Protein AF-A0A7R9AJ12-F1 (afdb_monomer_lite)

Foldseek 3Di:
DVVVQVVQQVCCCPLVVQVQEHDCVVPVPRPHNQKYADPVLVPPPPPPSQWQFAWAKKQFDPPDPVCVVVVDRIDIDGGTDRIDGDCVCVVVCVVSPNDDRIDGPD

Secondary structure (DSSP, 8-state):
-HHHHHHHHHHHHHTS--TT-EETTT-TT-S-EEEE--HHHHT--STTTT-EEEEEEEEEPTTSHHHHHH-SSEEEEEEEES-EE-GGGHHHHHHTT----EE---

Sequence (106 aa):
MYGMQMAVIEWARNVLGWADAHSVEMDEHTTHPVIDMMAEQKKITAKGGTMRLGAYRCAIEKGTLAEKIYGKAEVSERHRHRYEFNNAYFNDFENSGLKASGKNPE

Radius of gyration: 14.6 Å; chains: 1; bounding box: 35×31×32 Å

Structure (mmCIF, N/CA/C/O backbone):
data_AF-A0A7R9AJ12-F1
#
_entry.id   AF-A0A7R9AJ12-F1
#
loop_
_atom_site.group_PDB
_atom_site.id
_atom_site.type_symbol
_atom_site.label_atom_id
_atom_site.label_alt_id
_atom_site.label_comp_id
_atom_site.label_asym_id
_atom_site.label_entity_id
_atom_site.label_seq_id
_atom_site.pdbx_PDB_ins_code
_atom_site.Cartn_x
_atom_site.Cartn_y
_atom_site.Cartn_z
_atom_site.occupancy
_atom_site.B_iso_or_equiv
_atom_site.auth_seq_id
_atom_site.auth_comp_id
_atom_site.auth_asym_id
_atom_site.auth_atom_id
_atom_site.pdbx_PDB_model_num
ATOM 1 N N . MET A 1 1 ? 7.691 -0.437 7.373 1.00 59.88 1 MET A N 1
ATOM 2 C CA . MET A 1 1 ? 7.721 -1.836 7.851 1.00 59.88 1 MET A CA 1
ATOM 3 C C . MET A 1 1 ? 7.868 -2.714 6.620 1.00 59.88 1 MET A C 1
ATOM 5 O O . MET A 1 1 ? 6.986 -2.685 5.775 1.00 59.88 1 MET A O 1
ATOM 9 N N . TYR A 1 2 ? 8.997 -3.408 6.477 1.00 76.81 2 TYR A N 1
ATOM 10 C CA . TYR A 1 2 ? 9.364 -4.123 5.244 1.00 76.81 2 TYR A CA 1
ATOM 11 C C . TYR A 1 2 ? 8.396 -5.276 4.900 1.00 76.81 2 TYR A C 1
ATOM 13 O O . TYR A 1 2 ? 8.205 -5.603 3.738 1.00 76.81 2 TYR A O 1
ATOM 21 N N . GLY A 1 3 ? 7.694 -5.830 5.900 1.00 88.62 3 GLY A N 1
ATOM 22 C CA . GLY A 1 3 ? 6.711 -6.901 5.692 1.00 88.62 3 GLY A CA 1
ATOM 23 C C . GLY A 1 3 ? 5.539 -6.523 4.778 1.00 88.62 3 GLY A C 1
ATOM 24 O O . GLY A 1 3 ? 5.177 -7.310 3.914 1.00 88.62 3 GLY A O 1
ATOM 25 N N . MET A 1 4 ? 4.987 -5.308 4.909 1.00 91.75 4 MET A N 1
ATOM 26 C CA . MET A 1 4 ? 3.908 -4.847 4.019 1.00 91.75 4 MET A CA 1
ATOM 27 C C . MET A 1 4 ? 4.398 -4.731 2.571 1.00 91.75 4 MET A C 1
ATOM 29 O O . MET A 1 4 ? 3.719 -5.181 1.656 1.00 91.75 4 MET A O 1
ATOM 33 N N . GLN A 1 5 ? 5.611 -4.210 2.375 1.00 92.88 5 GLN A N 1
ATOM 34 C CA . GLN A 1 5 ? 6.212 -4.073 1.049 1.00 92.88 5 GLN A CA 1
ATOM 35 C C . GLN A 1 5 ? 6.401 -5.437 0.375 1.00 92.88 5 GLN A C 1
ATOM 37 O O . GLN A 1 5 ? 6.081 -5.589 -0.799 1.00 92.88 5 GLN A O 1
ATOM 42 N N . MET A 1 6 ? 6.865 -6.443 1.125 1.00 94.50 6 MET A N 1
ATOM 43 C CA . MET A 1 6 ? 7.017 -7.801 0.594 1.00 94.50 6 MET A CA 1
ATOM 44 C C . MET A 1 6 ? 5.674 -8.436 0.234 1.00 94.50 6 MET A C 1
ATOM 46 O O . MET A 1 6 ? 5.588 -9.085 -0.801 1.00 94.50 6 MET A O 1
ATOM 50 N N . ALA A 1 7 ? 4.626 -8.218 1.034 1.00 94.94 7 ALA A N 1
ATOM 51 C CA . ALA A 1 7 ? 3.290 -8.737 0.733 1.00 94.94 7 ALA A CA 1
ATOM 52 C C . ALA A 1 7 ? 2.721 -8.140 -0.566 1.00 94.94 7 ALA A C 1
ATOM 54 O O . ALA A 1 7 ? 2.173 -8.860 -1.393 1.00 94.94 7 ALA A O 1
ATOM 55 N N . VAL A 1 8 ? 2.903 -6.833 -0.777 1.00 95.75 8 VAL A N 1
ATOM 56 C CA . VAL A 1 8 ? 2.503 -6.151 -2.019 1.00 95.75 8 VAL A CA 1
ATOM 57 C C . VAL A 1 8 ? 3.268 -6.706 -3.224 1.00 95.75 8 VAL A C 1
ATOM 59 O O . VAL A 1 8 ? 2.665 -6.981 -4.257 1.00 95.75 8 VAL A O 1
ATOM 62 N N . ILE A 1 9 ? 4.585 -6.887 -3.099 1.00 96.62 9 ILE A N 1
ATOM 63 C CA . ILE A 1 9 ? 5.426 -7.418 -4.182 1.00 96.62 9 ILE A CA 1
ATOM 64 C C . ILE A 1 9 ? 5.046 -8.863 -4.524 1.00 96.62 9 ILE A C 1
ATOM 66 O O . ILE A 1 9 ? 4.947 -9.210 -5.698 1.00 96.62 9 ILE A O 1
ATOM 70 N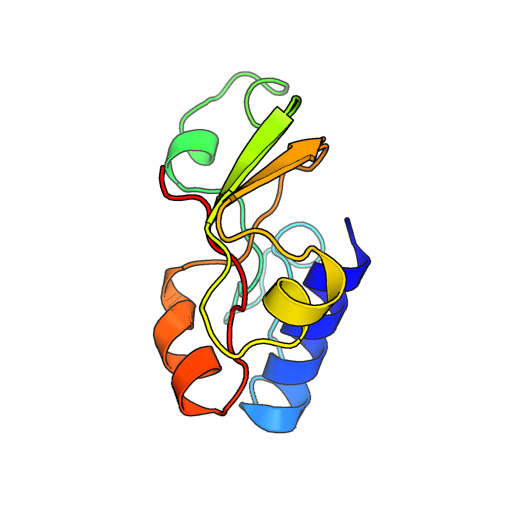 N . GLU A 1 10 ? 4.822 -9.704 -3.516 1.00 97.25 10 GLU A N 1
ATOM 71 C CA . GLU A 1 10 ? 4.405 -11.094 -3.709 1.00 97.25 10 GLU A CA 1
ATOM 72 C C . GLU A 1 10 ? 3.056 -11.167 -4.434 1.00 97.25 10 GLU A C 1
ATOM 74 O O . GLU A 1 10 ? 2.947 -11.852 -5.454 1.00 97.25 10 GLU A O 1
ATOM 79 N N . TRP A 1 11 ? 2.079 -10.370 -3.998 1.00 97.81 11 TRP A N 1
ATOM 80 C CA . TRP A 1 11 ? 0.771 -10.295 -4.642 1.00 97.81 11 TRP A CA 1
ATOM 81 C C . TRP A 1 11 ? 0.864 -9.809 -6.093 1.00 97.81 11 TRP A C 1
ATOM 83 O O . TRP A 1 11 ? 0.248 -10.390 -6.987 1.00 97.81 11 TRP A O 1
ATOM 93 N N . ALA A 1 12 ? 1.675 -8.780 -6.354 1.00 97.44 12 ALA A N 1
ATOM 94 C CA . ALA A 1 12 ? 1.905 -8.281 -7.708 1.00 97.44 12 ALA A CA 1
ATOM 95 C C . ALA A 1 12 ? 2.453 -9.369 -8.638 1.00 97.44 12 ALA A C 1
ATOM 97 O O . ALA A 1 12 ? 1.985 -9.532 -9.763 1.00 97.44 12 ALA A O 1
ATOM 98 N N . ARG A 1 13 ? 3.424 -10.149 -8.160 1.00 97.81 13 ARG A N 1
ATOM 99 C CA . ARG A 1 13 ? 4.064 -11.192 -8.966 1.00 97.81 13 ARG A CA 1
ATOM 100 C C . ARG A 1 13 ? 3.151 -12.382 -9.212 1.00 97.81 13 ARG A C 1
ATOM 102 O O . ARG A 1 13 ? 3.113 -12.885 -10.331 1.00 97.81 13 ARG A O 1
ATOM 109 N N . ASN A 1 14 ? 2.424 -12.821 -8.188 1.00 98.00 14 ASN A N 1
ATOM 110 C CA . ASN A 1 14 ? 1.715 -14.099 -8.229 1.00 98.00 14 ASN A CA 1
ATOM 111 C C . ASN A 1 14 ? 0.229 -13.972 -8.579 1.00 98.00 14 ASN A C 1
ATOM 113 O O . ASN A 1 14 ? -0.310 -14.866 -9.227 1.00 98.00 14 ASN A O 1
ATOM 117 N N . VAL A 1 15 ? -0.434 -12.881 -8.183 1.00 97.69 15 VAL A N 1
ATOM 118 C CA . VAL A 1 15 ? -1.863 -12.660 -8.463 1.00 97.69 15 VAL A CA 1
ATOM 119 C C . VAL A 1 15 ? -2.054 -11.767 -9.685 1.00 97.69 15 VAL A C 1
ATOM 121 O O . VAL A 1 15 ? -2.855 -12.093 -10.557 1.00 97.69 15 VAL A O 1
ATOM 124 N N . LEU A 1 16 ? -1.305 -10.663 -9.778 1.00 96.81 16 LEU A N 1
ATOM 125 C CA . LEU A 1 16 ? -1.371 -9.746 -10.928 1.00 96.81 16 LEU A CA 1
ATOM 126 C C . LEU A 1 16 ? -0.479 -10.187 -12.104 1.00 96.81 16 LEU A C 1
ATOM 128 O O . LEU A 1 16 ? -0.670 -9.723 -13.226 1.00 96.81 16 LEU A O 1
ATOM 132 N N . GLY A 1 17 ? 0.468 -11.102 -11.873 1.00 97.25 17 GLY A N 1
ATOM 133 C CA . GLY A 1 17 ? 1.353 -11.646 -12.908 1.00 97.25 17 GLY A CA 1
ATOM 134 C C . GLY A 1 17 ? 2.513 -10.728 -13.313 1.00 97.25 17 GLY A C 1
ATOM 135 O O . GLY A 1 17 ? 3.168 -10.976 -14.326 1.00 97.25 17 GLY A O 1
ATOM 136 N N . TRP A 1 18 ? 2.796 -9.673 -12.548 1.00 97.75 18 TRP A N 1
ATOM 137 C CA . TRP A 1 18 ? 3.889 -8.735 -12.817 1.00 97.75 18 TRP A CA 1
ATOM 138 C C . TRP A 1 18 ? 5.198 -9.263 -12.236 1.00 97.75 18 TRP A C 1
ATOM 140 O O . TRP A 1 18 ? 5.604 -8.900 -11.133 1.00 97.75 18 TRP A O 1
ATOM 150 N N . ALA A 1 19 ? 5.843 -10.169 -12.970 1.00 96.88 19 ALA A N 1
ATOM 151 C CA . ALA A 1 19 ? 7.012 -10.914 -12.499 1.00 96.88 19 ALA A CA 1
ATOM 152 C C . ALA A 1 19 ? 8.178 -10.027 -12.020 1.00 96.88 19 ALA A C 1
ATOM 154 O O . ALA A 1 19 ? 8.905 -10.410 -11.102 1.00 96.88 19 ALA A O 1
ATOM 155 N N . ASP A 1 20 ? 8.348 -8.847 -12.613 1.00 96.75 20 ASP A N 1
ATOM 156 C CA . ASP A 1 20 ? 9.403 -7.894 -12.274 1.00 96.75 20 ASP A CA 1
ATOM 157 C C . ASP A 1 20 ? 8.985 -6.872 -11.206 1.00 96.75 20 ASP A C 1
ATOM 159 O O . ASP A 1 20 ? 9.809 -6.040 -10.830 1.00 96.75 20 ASP A O 1
ATOM 163 N N . ALA A 1 21 ? 7.751 -6.921 -10.686 1.00 97.25 21 ALA A N 1
ATOM 164 C CA . ALA A 1 21 ? 7.281 -5.964 -9.689 1.00 97.25 21 ALA A CA 1
ATOM 165 C C . ALA A 1 21 ? 8.204 -5.928 -8.471 1.00 97.25 21 ALA A C 1
ATOM 167 O O . ALA A 1 21 ? 8.539 -6.968 -7.887 1.00 97.25 21 ALA A O 1
ATOM 168 N N . HIS A 1 22 ? 8.635 -4.726 -8.092 1.00 96.69 22 HIS A N 1
ATOM 169 C CA . HIS A 1 22 ? 9.569 -4.529 -6.991 1.00 96.69 22 HIS A CA 1
ATOM 170 C C . HIS A 1 22 ? 9.381 -3.171 -6.301 1.00 96.69 22 HIS A C 1
ATOM 172 O O . HIS A 1 22 ? 8.679 -2.279 -6.771 1.00 96.69 22 HIS A O 1
ATOM 178 N N . SER A 1 23 ? 10.031 -3.025 -5.147 1.00 94.06 23 SER A N 1
ATOM 179 C CA . SER A 1 23 ? 10.383 -1.726 -4.575 1.00 94.06 23 SER A CA 1
ATOM 180 C C . SER A 1 23 ? 11.559 -1.106 -5.313 1.00 94.06 23 SER A C 1
ATOM 182 O O . SER A 1 23 ? 12.589 -1.773 -5.451 1.00 94.06 23 SER A O 1
ATOM 184 N N . VAL A 1 24 ? 11.448 0.181 -5.650 1.00 91.81 24 VAL A N 1
ATOM 185 C CA . VAL A 1 24 ? 12.562 0.976 -6.200 1.00 91.81 24 VAL A CA 1
ATOM 186 C C . VAL A 1 24 ? 13.748 1.076 -5.239 1.00 91.81 24 VAL A C 1
ATOM 188 O O . VAL A 1 24 ? 14.852 1.378 -5.662 1.00 91.81 24 VAL A O 1
ATOM 191 N N . GLU A 1 25 ? 13.535 0.826 -3.940 1.00 89.94 25 GLU A N 1
ATOM 192 C CA . GLU A 1 25 ? 14.620 0.762 -2.952 1.00 89.94 25 GLU A CA 1
ATOM 193 C C . GLU A 1 25 ? 15.621 -0.357 -3.265 1.00 89.94 25 GLU A C 1
ATOM 195 O O . GLU A 1 25 ? 16.794 -0.253 -2.919 1.00 89.94 25 GLU A O 1
ATOM 200 N N . MET A 1 26 ? 15.134 -1.443 -3.864 1.00 90.31 26 MET A N 1
ATOM 201 C CA . MET A 1 26 ? 15.885 -2.681 -4.069 1.00 90.31 26 MET A CA 1
ATOM 202 C C . MET A 1 26 ? 16.187 -2.933 -5.546 1.00 90.31 26 MET A C 1
ATOM 204 O O . MET A 1 26 ? 17.221 -3.516 -5.856 1.00 90.31 26 MET A O 1
ATOM 208 N N . ASP A 1 27 ? 15.299 -2.502 -6.440 1.00 92.81 27 ASP A N 1
ATOM 209 C CA . ASP A 1 27 ? 15.486 -2.591 -7.883 1.00 92.81 27 ASP A CA 1
ATOM 210 C C . ASP A 1 27 ? 14.951 -1.319 -8.549 1.00 92.81 27 ASP A C 1
ATOM 212 O O . ASP A 1 27 ? 13.745 -1.145 -8.722 1.00 92.81 27 ASP A O 1
ATOM 216 N N . GLU A 1 28 ? 15.858 -0.413 -8.911 1.00 91.50 28 GLU A N 1
ATOM 217 C CA . GLU A 1 28 ? 15.533 0.846 -9.593 1.00 91.50 28 GLU A CA 1
ATOM 218 C C . GLU A 1 28 ? 15.128 0.641 -11.067 1.00 91.50 28 GLU A C 1
ATOM 220 O O . GLU A 1 28 ? 14.661 1.582 -11.711 1.00 91.50 28 GLU A O 1
ATOM 225 N N . HIS A 1 29 ? 15.305 -0.567 -11.615 1.00 93.56 29 HIS A N 1
ATOM 226 C CA . HIS A 1 29 ? 15.038 -0.894 -13.018 1.00 93.56 29 HIS A CA 1
ATOM 227 C C . HIS A 1 29 ? 13.724 -1.652 -13.234 1.00 93.56 29 HIS A C 1
ATOM 229 O O . HIS A 1 29 ? 13.371 -1.921 -14.385 1.00 93.56 29 HIS A O 1
ATOM 235 N N . THR A 1 30 ? 12.989 -1.973 -12.1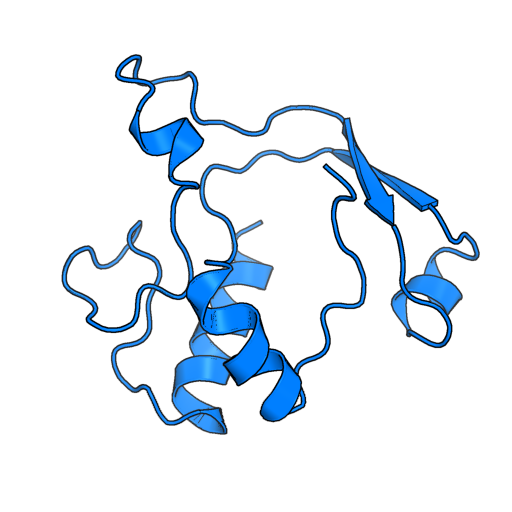64 1.00 95.44 30 THR A N 1
ATOM 236 C CA . THR A 1 30 ? 11.656 -2.582 -12.268 1.00 95.44 30 THR A CA 1
ATOM 237 C C . THR A 1 30 ? 10.737 -1.731 -13.148 1.00 95.44 30 THR A C 1
ATOM 239 O O . THR A 1 30 ? 10.659 -0.508 -13.002 1.00 95.44 30 THR A O 1
ATOM 242 N N . THR A 1 31 ? 10.007 -2.375 -14.058 1.00 95.44 31 THR A N 1
ATOM 243 C CA . THR A 1 31 ? 8.980 -1.697 -14.862 1.00 95.44 31 THR A CA 1
ATOM 244 C C . THR A 1 31 ? 7.666 -1.548 -14.094 1.00 95.44 31 THR A C 1
ATOM 246 O O . THR A 1 31 ? 6.841 -0.711 -14.460 1.00 95.44 31 THR A O 1
ATOM 249 N N . HIS A 1 32 ? 7.520 -2.267 -12.973 1.00 96.75 32 HIS A N 1
ATOM 250 C CA . HIS A 1 32 ? 6.375 -2.197 -12.065 1.00 96.75 32 HIS A CA 1
ATOM 251 C C . HIS A 1 32 ? 6.809 -1.787 -10.639 1.00 96.75 32 HIS A C 1
ATOM 253 O O . HIS A 1 32 ? 6.811 -2.617 -9.719 1.00 96.75 32 HIS A O 1
ATOM 259 N N . PRO A 1 33 ? 7.170 -0.504 -10.412 1.00 95.62 33 PRO A N 1
ATOM 260 C CA . PRO A 1 33 ? 7.549 0.023 -9.097 1.00 95.62 33 PRO A CA 1
ATOM 261 C C . PRO A 1 33 ? 6.340 0.153 -8.154 1.00 95.62 33 PRO A C 1
ATOM 263 O O . PRO A 1 33 ? 5.829 1.250 -7.909 1.00 95.62 33 PRO 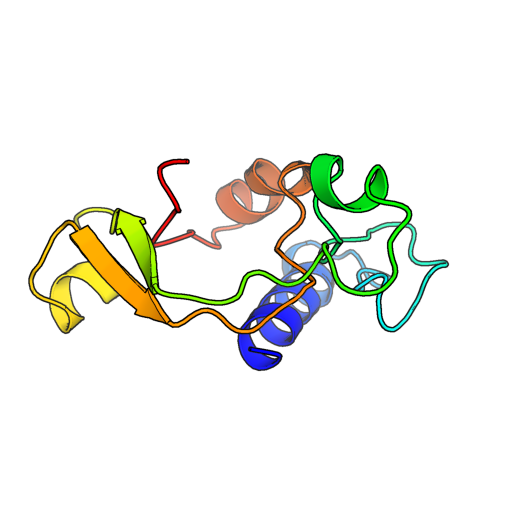A O 1
ATOM 266 N N . VAL A 1 34 ? 5.867 -0.977 -7.624 1.00 95.69 34 VAL A N 1
ATOM 267 C CA . VAL A 1 34 ? 4.693 -1.060 -6.732 1.00 95.69 34 VAL A CA 1
ATOM 268 C C . VAL A 1 34 ? 4.953 -0.479 -5.341 1.00 95.69 34 VAL A C 1
ATOM 270 O O . VAL A 1 34 ? 4.014 -0.080 -4.653 1.00 95.69 34 VAL A O 1
ATOM 273 N N . ILE A 1 35 ? 6.223 -0.388 -4.936 1.00 94.94 35 ILE A N 1
ATOM 274 C CA . ILE A 1 35 ? 6.664 0.332 -3.740 1.00 94.94 35 ILE A CA 1
ATOM 275 C C . ILE A 1 35 ? 7.635 1.432 -4.176 1.00 94.94 35 ILE A C 1
ATOM 277 O O . ILE A 1 35 ? 8.655 1.160 -4.811 1.00 94.94 35 ILE A O 1
ATOM 281 N N . ASP A 1 36 ? 7.325 2.677 -3.827 1.00 90.56 36 ASP A N 1
ATOM 282 C CA . ASP A 1 36 ? 8.077 3.851 -4.266 1.00 90.56 36 ASP A CA 1
ATOM 283 C C . ASP A 1 36 ? 8.066 4.955 -3.192 1.00 90.56 36 ASP A C 1
ATOM 285 O O . ASP A 1 36 ? 7.263 4.947 -2.256 1.00 90.56 36 ASP A O 1
ATOM 289 N N . MET A 1 37 ? 8.984 5.913 -3.299 1.00 83.94 37 MET A N 1
ATOM 290 C CA . MET A 1 37 ? 8.877 7.175 -2.572 1.00 83.94 37 MET A CA 1
ATOM 291 C C . MET A 1 37 ? 7.770 8.026 -3.194 1.00 83.94 37 MET A C 1
ATOM 293 O O . MET A 1 37 ? 7.694 8.176 -4.416 1.00 83.94 37 MET A O 1
ATOM 297 N N . MET A 1 38 ? 6.961 8.661 -2.350 1.00 71.44 38 MET A N 1
ATOM 298 C CA . MET A 1 38 ? 5.935 9.596 -2.808 1.00 71.44 38 MET A CA 1
ATOM 299 C C . MET A 1 38 ? 6.566 10.727 -3.635 1.00 71.44 38 MET A C 1
ATOM 301 O O . MET A 1 38 ? 7.633 11.248 -3.296 1.00 71.44 38 MET A O 1
ATOM 305 N N . ALA A 1 39 ? 5.906 11.138 -4.722 1.00 65.69 39 ALA A N 1
ATOM 306 C CA . ALA A 1 39 ? 6.436 12.144 -5.650 1.00 65.69 39 ALA A CA 1
ATOM 307 C C . ALA A 1 39 ? 6.786 13.478 -4.960 1.00 65.69 39 ALA A C 1
ATOM 309 O O . ALA A 1 39 ? 7.749 14.149 -5.335 1.00 65.69 39 ALA A O 1
ATOM 310 N N . GLU A 1 40 ? 6.040 13.844 -3.919 1.00 61.00 40 GLU A N 1
ATOM 311 C CA . GLU A 1 40 ? 6.304 15.026 -3.093 1.00 61.00 40 GLU A CA 1
ATOM 312 C C . GLU A 1 40 ? 7.613 14.906 -2.306 1.00 61.00 40 GLU A C 1
ATOM 314 O O . GLU A 1 40 ? 8.363 15.874 -2.200 1.00 61.00 40 GLU A O 1
ATOM 319 N N . GLN A 1 41 ? 7.944 13.702 -1.835 1.00 57.19 41 GLN A N 1
ATOM 320 C CA . GLN A 1 41 ? 9.199 13.420 -1.141 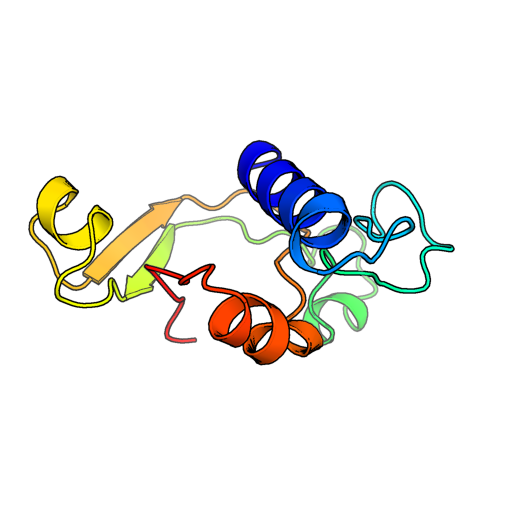1.00 57.19 41 GLN A CA 1
ATOM 321 C C . GLN A 1 41 ? 10.386 13.370 -2.109 1.00 57.19 41 GLN A C 1
ATOM 323 O O . GLN A 1 41 ? 11.471 13.826 -1.756 1.00 57.19 41 GLN A O 1
ATOM 328 N N . LYS A 1 42 ? 10.192 12.910 -3.355 1.00 59.75 42 LYS A N 1
ATOM 329 C CA . LYS A 1 42 ? 11.244 12.927 -4.393 1.00 59.75 42 LYS A CA 1
ATOM 330 C C . LYS A 1 42 ? 11.728 14.341 -4.742 1.00 59.75 42 LYS A C 1
ATOM 332 O O . LYS A 1 42 ? 12.876 14.505 -5.146 1.00 59.75 42 LYS A O 1
ATOM 337 N N . LYS A 1 43 ? 10.887 15.369 -4.565 1.00 56.56 43 LYS A N 1
ATOM 338 C CA . LYS A 1 43 ? 11.262 16.782 -4.781 1.00 56.56 43 LYS A CA 1
ATOM 339 C C . LYS A 1 43 ? 12.137 17.356 -3.660 1.00 56.56 43 LYS A C 1
ATOM 341 O O . LYS A 1 43 ? 12.740 18.412 -3.842 1.00 56.56 43 LYS A O 1
ATOM 346 N N . ILE A 1 44 ? 12.227 16.680 -2.514 1.00 59.16 44 ILE A N 1
ATOM 347 C CA . ILE A 1 44 ? 13.027 17.119 -1.370 1.00 59.16 44 ILE A CA 1
ATOM 348 C C . ILE A 1 44 ? 14.458 16.599 -1.554 1.00 59.16 44 ILE A C 1
ATOM 350 O O . ILE A 1 44 ? 14.776 15.452 -1.256 1.00 59.16 44 ILE A O 1
ATOM 354 N N . THR A 1 45 ? 15.348 17.463 -2.040 1.00 53.56 45 THR A N 1
ATOM 355 C CA . THR A 1 45 ? 16.771 17.161 -2.300 1.00 53.56 45 THR A CA 1
ATOM 356 C C . THR A 1 45 ? 17.610 16.957 -1.033 1.00 53.56 45 THR A C 1
ATOM 358 O O . THR A 1 45 ? 18.723 16.429 -1.100 1.00 53.56 45 THR A O 1
ATOM 361 N N . ALA A 1 46 ? 17.093 17.330 0.141 1.00 50.12 46 ALA A N 1
ATOM 362 C CA . ALA A 1 46 ? 17.750 17.078 1.416 1.00 50.12 46 ALA A CA 1
ATOM 363 C C . ALA A 1 46 ? 17.637 15.589 1.785 1.00 50.12 46 ALA A C 1
ATOM 365 O O . ALA A 1 46 ? 16.578 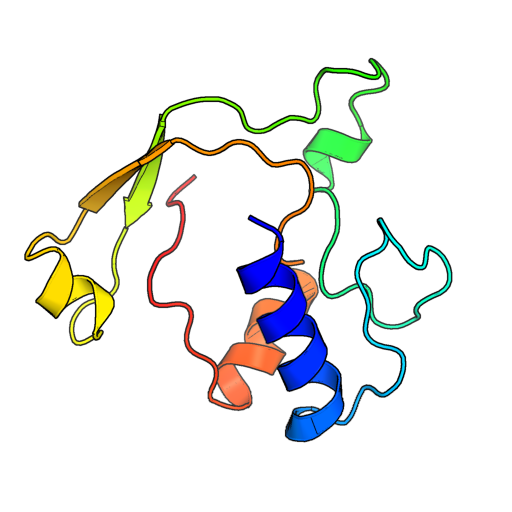15.125 2.217 1.00 50.12 46 ALA A O 1
ATOM 366 N N . LYS A 1 47 ? 18.746 14.844 1.645 1.00 47.03 47 LYS A N 1
ATOM 367 C CA . LYS A 1 47 ? 18.897 13.442 2.081 1.00 47.03 47 LYS A CA 1
ATOM 368 C C . LYS A 1 47 ? 18.633 13.321 3.595 1.00 47.03 47 LYS A C 1
ATOM 370 O O . LYS A 1 47 ? 19.550 13.370 4.404 1.00 47.03 47 LYS A O 1
ATOM 375 N N . GLY A 1 48 ? 17.360 13.204 3.970 1.00 49.38 48 GLY A N 1
ATOM 376 C CA . GLY A 1 48 ? 16.873 13.196 5.354 1.00 49.38 48 GLY A CA 1
ATOM 377 C C . GLY A 1 48 ? 15.394 13.579 5.494 1.00 49.38 48 GLY A C 1
ATOM 378 O O . GLY A 1 48 ? 14.719 13.042 6.367 1.00 49.38 48 GLY A O 1
ATOM 379 N N . GLY A 1 49 ? 14.869 14.430 4.601 1.00 51.94 49 GLY A N 1
ATOM 380 C CA . GLY A 1 49 ? 13.493 14.954 4.661 1.00 51.94 49 GLY A CA 1
ATOM 381 C C . GLY A 1 49 ? 12.396 14.034 4.112 1.00 51.94 49 GLY A C 1
ATOM 382 O O . GLY A 1 49 ? 11.225 14.383 4.169 1.00 51.94 49 GLY A O 1
ATOM 383 N N . THR A 1 50 ? 12.748 12.857 3.590 1.00 61.53 50 THR A N 1
ATOM 384 C CA . THR A 1 50 ? 11.801 11.903 2.982 1.00 61.53 50 THR A CA 1
ATOM 385 C C . THR A 1 50 ? 11.294 10.835 3.954 1.00 61.53 50 THR A C 1
ATOM 387 O O . THR A 1 50 ? 10.573 9.921 3.570 1.00 61.53 50 THR A O 1
ATOM 390 N N . MET A 1 51 ? 11.689 10.894 5.229 1.00 62.81 51 MET A N 1
ATOM 391 C CA . MET A 1 51 ? 11.257 9.919 6.228 1.00 62.81 51 MET A CA 1
ATOM 392 C C . MET A 1 51 ? 9.901 10.318 6.809 1.00 62.81 51 MET A C 1
ATOM 394 O O . MET A 1 51 ? 9.800 11.352 7.467 1.00 62.81 51 MET A O 1
ATOM 398 N N . ARG A 1 52 ? 8.878 9.467 6.646 1.00 68.56 52 ARG A N 1
ATOM 399 C CA . ARG A 1 52 ? 7.679 9.545 7.487 1.00 68.56 52 ARG A CA 1
ATOM 400 C C . ARG A 1 52 ? 8.059 9.060 8.881 1.00 68.56 52 ARG A C 1
ATOM 402 O O . ARG A 1 52 ? 8.314 7.870 9.094 1.00 68.56 52 ARG A O 1
ATOM 409 N N . LEU A 1 53 ? 8.135 10.005 9.812 1.00 74.75 53 LEU A N 1
ATOM 410 C CA . LEU A 1 53 ? 8.507 9.777 11.200 1.00 74.75 53 LEU A CA 1
ATOM 411 C C . LEU A 1 53 ? 7.492 10.466 12.107 1.00 74.75 53 LEU A C 1
ATOM 413 O O . LEU A 1 53 ? 7.346 11.682 12.060 1.00 74.75 53 LEU A O 1
ATOM 417 N N . GLY A 1 54 ? 6.817 9.692 12.951 1.00 79.69 54 GLY A N 1
ATOM 418 C CA . GLY A 1 54 ? 5.831 10.227 13.889 1.00 79.69 54 GLY A CA 1
ATOM 419 C C . GLY A 1 54 ? 4.515 9.470 13.848 1.00 79.69 54 GLY A C 1
ATOM 420 O O . GLY A 1 54 ? 4.414 8.422 13.212 1.00 79.69 54 GLY A O 1
ATOM 421 N N . ALA A 1 55 ? 3.530 9.973 14.586 1.00 82.00 55 ALA A N 1
ATOM 422 C CA . ALA A 1 55 ? 2.204 9.382 14.631 1.00 82.00 55 ALA A CA 1
ATOM 423 C C . ALA A 1 55 ? 1.361 9.921 13.470 1.00 82.00 55 ALA A C 1
ATOM 425 O O . ALA A 1 55 ? 1.179 11.131 13.362 1.00 82.00 55 ALA A O 1
ATOM 426 N N . TYR A 1 56 ? 0.855 9.029 12.625 1.00 83.69 56 TYR A N 1
ATOM 427 C CA . TYR A 1 56 ? -0.030 9.371 11.512 1.00 83.69 56 TYR A CA 1
ATOM 428 C C . TYR A 1 56 ? -1.403 8.759 11.747 1.00 83.69 56 TYR A C 1
ATOM 430 O O . TYR A 1 56 ? -1.528 7.702 12.374 1.00 83.69 56 TYR A O 1
ATOM 438 N N . ARG A 1 57 ? -2.438 9.453 11.275 1.00 89.94 57 ARG A N 1
ATOM 439 C CA . ARG A 1 57 ? -3.808 8.949 11.331 1.00 89.94 57 ARG A CA 1
ATOM 440 C C . ARG A 1 57 ? -4.009 7.889 10.259 1.00 89.94 57 ARG A C 1
ATOM 442 O O . ARG A 1 57 ? -3.512 8.003 9.143 1.00 89.94 57 ARG A O 1
ATOM 449 N N . CYS A 1 58 ? -4.756 6.861 10.617 1.00 91.00 58 CYS A N 1
ATOM 450 C CA . CYS A 1 58 ? -5.199 5.819 9.714 1.00 91.00 58 CYS A CA 1
ATOM 451 C C . CYS A 1 58 ? -6.706 5.660 9.906 1.00 91.00 58 CYS A C 1
ATOM 453 O O . CYS A 1 58 ? -7.168 5.276 10.985 1.00 91.00 58 CYS A O 1
ATOM 455 N N . ALA A 1 59 ? -7.461 6.005 8.867 1.00 93.19 59 ALA A N 1
ATOM 456 C CA . ALA A 1 59 ? -8.886 5.744 8.792 1.00 93.19 59 ALA A CA 1
ATOM 457 C C . ALA A 1 59 ? -9.075 4.276 8.399 1.00 93.19 59 ALA A C 1
ATOM 459 O O . ALA A 1 59 ? -8.625 3.852 7.332 1.00 93.19 59 ALA A O 1
ATOM 460 N N . ILE A 1 60 ? -9.704 3.504 9.280 1.00 93.62 60 ILE A N 1
ATOM 461 C CA . ILE A 1 60 ? -9.967 2.080 9.090 1.00 93.62 60 ILE A CA 1
ATOM 462 C C . ILE A 1 60 ? -11.305 1.913 8.376 1.00 93.62 60 ILE A C 1
ATOM 464 O O . ILE A 1 60 ? -12.319 2.501 8.760 1.00 93.62 60 ILE A O 1
ATOM 468 N N . GLU A 1 61 ? -11.316 1.078 7.343 1.00 92.69 61 GLU A N 1
ATOM 469 C CA . GLU A 1 61 ? -12.526 0.789 6.586 1.00 92.69 61 GLU A CA 1
ATOM 470 C C . GLU A 1 61 ? -13.458 -0.158 7.358 1.00 92.69 61 GLU A C 1
ATOM 472 O O . GLU A 1 61 ? -13.027 -1.160 7.945 1.00 92.69 61 GLU A O 1
ATOM 477 N N . LYS A 1 62 ? -14.757 0.160 7.348 1.00 92.06 62 LYS A N 1
ATOM 478 C CA . LYS A 1 62 ? -15.789 -0.614 8.048 1.00 92.06 62 LYS A CA 1
ATOM 479 C C . LYS A 1 62 ? -15.912 -2.028 7.480 1.00 92.06 62 LYS A C 1
ATOM 481 O O . LYS A 1 62 ? -15.811 -2.244 6.277 1.00 92.06 62 LYS A O 1
ATOM 486 N N . GLY A 1 63 ? -16.178 -2.999 8.347 1.00 91.69 63 GLY A N 1
ATOM 487 C CA . GLY A 1 63 ? -16.330 -4.410 7.994 1.00 91.69 63 GLY A CA 1
ATOM 488 C C . GLY A 1 63 ? -15.011 -5.157 7.777 1.00 91.69 63 GLY A C 1
ATOM 489 O O . GLY A 1 63 ? -15.034 -6.363 7.519 1.00 91.69 63 GLY A O 1
ATOM 490 N N . THR A 1 64 ? -13.862 -4.488 7.904 1.00 93.81 64 THR A N 1
ATOM 491 C CA . THR A 1 64 ? -12.550 -5.127 7.759 1.00 93.81 64 THR A CA 1
ATOM 492 C C . THR A 1 64 ? -12.121 -5.859 9.029 1.00 93.81 64 THR A C 1
ATOM 494 O O . THR A 1 64 ? -12.619 -5.620 10.131 1.00 93.81 64 THR A O 1
ATOM 497 N N . LEU A 1 65 ? -11.149 -6.765 8.894 1.00 93.56 65 LEU A N 1
ATOM 498 C CA . LEU A 1 65 ? -10.519 -7.391 10.057 1.00 93.56 65 LEU A CA 1
ATOM 499 C C . LEU A 1 65 ? -9.819 -6.347 10.944 1.00 93.56 65 LEU A C 1
ATOM 501 O O . LEU A 1 65 ? -9.855 -6.472 12.165 1.00 93.56 65 LEU A O 1
ATOM 505 N N . ALA A 1 66 ? -9.242 -5.302 10.342 1.00 93.19 66 ALA A N 1
ATOM 506 C CA . ALA A 1 66 ? -8.623 -4.203 11.074 1.00 93.19 66 ALA A CA 1
ATOM 507 C C . ALA A 1 66 ? -9.633 -3.495 11.993 1.00 93.19 66 ALA A C 1
ATOM 509 O O . ALA A 1 66 ? -9.332 -3.288 13.166 1.00 93.19 66 ALA A O 1
ATOM 510 N N . GLU A 1 67 ? -10.852 -3.214 11.516 1.00 94.50 67 GLU A N 1
ATOM 511 C CA . GLU A 1 67 ? -11.909 -2.623 12.352 1.00 94.50 67 GLU A CA 1
ATOM 512 C C . GLU A 1 67 ? -12.234 -3.520 13.552 1.00 94.50 67 GLU A C 1
ATOM 514 O O . GLU A 1 67 ? -12.316 -3.036 14.679 1.00 94.50 67 GLU A O 1
ATOM 519 N N . LYS A 1 68 ? -12.356 -4.836 13.336 1.00 93.81 68 LYS A N 1
ATOM 520 C CA . LYS A 1 68 ? -12.650 -5.800 14.410 1.00 93.81 68 LYS A CA 1
ATOM 521 C C . LYS A 1 68 ? -11.540 -5.874 15.458 1.00 93.81 68 LYS A C 1
ATOM 523 O O . LYS A 1 68 ? -11.839 -6.020 16.638 1.00 93.81 68 LYS A O 1
ATOM 528 N N . ILE A 1 69 ? -10.280 -5.793 15.031 1.00 95.06 69 ILE A N 1
ATOM 529 C CA . ILE A 1 69 ? -9.116 -5.844 15.926 1.00 95.06 69 ILE A CA 1
ATOM 530 C C . ILE A 1 69 ? -9.006 -4.555 16.745 1.00 95.06 69 ILE A C 1
ATOM 532 O O . ILE A 1 69 ? -8.810 -4.610 17.956 1.00 95.06 69 ILE A O 1
ATOM 536 N N . TYR A 1 70 ? -9.128 -3.397 16.096 1.00 92.75 70 TYR A N 1
ATOM 537 C CA . TYR A 1 70 ? -8.925 -2.105 16.751 1.00 92.75 70 TYR A CA 1
ATOM 538 C C . TYR A 1 70 ? -10.169 -1.579 17.482 1.00 92.75 70 TYR A C 1
ATOM 540 O O . TYR A 1 70 ? -10.038 -0.756 18.389 1.00 92.75 70 TYR A O 1
ATOM 548 N N . GLY A 1 71 ? -11.371 -2.007 17.086 1.00 93.25 71 GLY A N 1
ATOM 549 C CA . GLY A 1 71 ? -12.647 -1.544 17.643 1.00 93.25 71 GLY A CA 1
ATOM 550 C C . GLY A 1 71 ? -12.923 -0.050 17.425 1.00 93.25 71 GLY A C 1
ATOM 551 O O . GLY A 1 71 ? -13.757 0.529 18.120 1.00 93.25 71 GLY A O 1
ATOM 552 N N . LYS A 1 72 ? -12.193 0.600 16.511 1.00 91.56 72 LYS A N 1
ATOM 553 C CA . LYS A 1 72 ? -12.245 2.042 16.233 1.00 91.56 72 LYS A CA 1
ATOM 554 C C . LYS A 1 72 ? -12.162 2.285 14.729 1.00 91.56 72 LYS A C 1
ATOM 556 O O . LYS A 1 72 ? -11.468 1.559 14.027 1.00 91.56 72 LYS A O 1
ATOM 561 N N . ALA A 1 73 ? -12.831 3.338 14.261 1.00 90.38 73 ALA A N 1
ATOM 562 C CA . ALA A 1 73 ? -12.791 3.761 12.858 1.00 90.38 73 ALA A CA 1
ATOM 563 C C . ALA A 1 73 ? -11.553 4.612 12.516 1.00 90.38 73 ALA A C 1
ATOM 565 O O . ALA A 1 73 ? -11.197 4.743 11.351 1.00 90.38 73 ALA A O 1
ATOM 566 N N . GLU A 1 74 ? -10.888 5.185 13.520 1.00 92.00 74 GLU A N 1
ATOM 567 C CA . GLU A 1 74 ? -9.668 5.972 13.346 1.00 92.00 74 GLU A CA 1
ATOM 568 C C . GLU A 1 74 ? -8.648 5.567 14.409 1.00 92.00 74 GLU A C 1
ATOM 570 O O . GLU A 1 74 ? -8.968 5.469 15.601 1.00 92.00 74 GLU A O 1
ATOM 575 N N . VAL A 1 75 ? -7.417 5.321 13.968 1.00 92.31 75 VAL A N 1
ATOM 576 C CA . VAL A 1 75 ? -6.281 4.994 14.833 1.00 92.31 75 VAL A CA 1
ATOM 577 C C . VAL A 1 75 ? -5.095 5.887 14.502 1.00 92.31 75 VAL A C 1
ATOM 579 O O . VAL A 1 75 ? -5.006 6.460 13.418 1.00 92.31 75 VAL A O 1
ATOM 582 N N . SER A 1 76 ? -4.182 6.026 15.458 1.00 91.50 76 SER A N 1
ATOM 583 C CA . SER A 1 76 ? -2.955 6.796 15.294 1.00 91.50 76 SER A CA 1
ATOM 584 C C . SER A 1 76 ? -1.775 5.876 15.556 1.00 91.50 76 SER A C 1
ATOM 586 O O . SER A 1 76 ? -1.619 5.377 16.670 1.00 91.50 76 SER A O 1
ATOM 588 N N . GLU A 1 77 ? -0.971 5.637 14.525 1.00 88.06 77 GLU A N 1
ATOM 589 C CA . GLU A 1 77 ? 0.137 4.684 14.572 1.00 88.06 77 GLU A CA 1
ATOM 590 C C . GLU A 1 77 ? 1.460 5.378 14.280 1.00 88.06 77 GLU A C 1
ATOM 592 O O . GLU A 1 77 ? 1.534 6.349 13.522 1.00 88.06 77 GLU A O 1
ATOM 597 N N . ARG A 1 78 ? 2.536 4.880 14.893 1.00 88.19 78 ARG A N 1
ATOM 598 C CA . ARG A 1 78 ? 3.875 5.439 14.685 1.00 88.19 78 ARG A CA 1
ATOM 599 C C . ARG A 1 78 ? 4.490 4.872 13.417 1.00 88.19 78 ARG A C 1
ATOM 601 O O . ARG A 1 78 ? 4.774 3.681 13.324 1.00 88.19 78 ARG A O 1
ATOM 608 N N . HIS A 1 79 ? 4.754 5.746 12.456 1.00 85.56 79 HIS A N 1
ATOM 609 C CA . HIS A 1 79 ? 5.411 5.394 11.211 1.00 85.56 79 HIS A CA 1
ATOM 610 C C . HIS A 1 79 ? 6.904 5.702 11.316 1.00 85.56 79 HIS A C 1
ATOM 612 O O . HIS A 1 79 ? 7.329 6.690 11.919 1.00 85.56 79 HIS A O 1
ATOM 618 N N . ARG A 1 80 ? 7.703 4.806 10.737 1.00 86.25 80 ARG A N 1
ATOM 619 C CA . ARG A 1 80 ? 9.144 4.970 10.544 1.00 86.25 80 ARG A CA 1
ATOM 620 C C . ARG A 1 80 ? 9.542 4.254 9.263 1.00 86.25 80 ARG A C 1
ATOM 622 O O . ARG A 1 80 ? 10.022 3.120 9.291 1.00 86.25 80 ARG A O 1
ATOM 629 N N . HIS A 1 81 ? 9.252 4.881 8.132 1.00 84.44 81 HIS A N 1
ATOM 630 C CA . HIS A 1 81 ? 9.585 4.362 6.805 1.00 84.44 81 HIS A CA 1
ATOM 631 C C . HIS A 1 81 ? 9.713 5.509 5.793 1.00 84.44 81 HIS A C 1
ATOM 633 O O . HIS A 1 81 ? 9.409 6.660 6.106 1.00 84.44 81 HIS A O 1
ATOM 639 N N . ARG A 1 82 ? 10.287 5.206 4.627 1.00 84.94 82 ARG A N 1
ATOM 640 C CA . ARG A 1 82 ? 10.515 6.163 3.528 1.00 84.94 82 ARG A CA 1
ATOM 641 C C . ARG A 1 82 ? 9.760 5.789 2.255 1.00 84.94 82 ARG A C 1
ATOM 643 O O . ARG A 1 82 ? 9.415 6.667 1.483 1.00 84.94 82 ARG A O 1
ATOM 650 N N . TYR A 1 83 ? 9.553 4.493 2.044 1.00 87.25 83 TYR A N 1
ATOM 651 C CA . TYR A 1 83 ? 8.916 3.952 0.853 1.00 87.25 83 TYR A CA 1
ATOM 652 C C . TYR A 1 83 ? 7.512 3.474 1.189 1.00 87.25 83 TYR A C 1
ATOM 654 O O . TYR A 1 83 ? 7.310 2.759 2.181 1.00 87.25 83 TYR A O 1
ATOM 662 N N . GLU A 1 84 ? 6.570 3.843 0.335 1.00 90.00 84 GLU A N 1
ATOM 663 C CA . GLU A 1 84 ? 5.147 3.575 0.483 1.00 90.00 84 GLU A CA 1
ATOM 664 C C . GLU A 1 84 ? 4.625 2.781 -0.712 1.00 90.00 84 GLU A C 1
ATOM 666 O O . GLU A 1 84 ? 5.327 2.565 -1.700 1.00 90.00 84 GLU A O 1
ATOM 671 N N . PHE A 1 85 ? 3.385 2.316 -0.603 1.00 92.69 85 PHE A N 1
ATOM 672 C CA . PHE A 1 85 ? 2.682 1.763 -1.748 1.00 92.69 85 PHE A CA 1
ATOM 673 C C . PHE A 1 85 ? 2.507 2.843 -2.819 1.00 92.69 85 PHE A C 1
ATOM 675 O O . PHE A 1 85 ? 2.104 3.967 -2.518 1.00 92.69 85 PHE A O 1
ATOM 682 N N . ASN A 1 86 ? 2.806 2.507 -4.070 1.00 92.94 86 ASN A N 1
ATOM 683 C CA . ASN A 1 86 ? 2.635 3.434 -5.173 1.00 92.94 86 ASN A CA 1
ATOM 684 C C . ASN A 1 86 ? 1.159 3.480 -5.596 1.00 92.94 86 ASN A C 1
ATOM 686 O O . ASN A 1 86 ? 0.650 2.564 -6.244 1.00 92.94 86 ASN A O 1
ATOM 690 N N . ASN A 1 87 ? 0.486 4.583 -5.258 1.00 90.75 87 ASN A N 1
ATOM 691 C CA . ASN A 1 87 ? -0.944 4.788 -5.509 1.00 90.75 87 ASN A CA 1
ATOM 692 C C . ASN A 1 87 ? -1.357 4.664 -6.986 1.00 90.75 87 ASN A C 1
ATOM 694 O O . ASN A 1 87 ? -2.540 4.453 -7.247 1.00 90.75 87 ASN A O 1
ATOM 698 N N . ALA A 1 88 ? -0.423 4.742 -7.943 1.00 92.12 88 ALA A N 1
ATOM 699 C CA . ALA A 1 88 ? -0.714 4.468 -9.352 1.00 92.12 88 ALA A CA 1
ATOM 700 C C . ALA A 1 88 ? -1.281 3.052 -9.577 1.00 92.12 88 ALA A C 1
ATOM 702 O O . ALA A 1 88 ? -2.105 2.872 -10.467 1.00 92.12 88 ALA A O 1
ATOM 703 N N . TYR A 1 89 ? -0.900 2.087 -8.735 1.00 94.19 89 TYR A N 1
ATOM 704 C CA . TYR A 1 89 ? -1.344 0.692 -8.817 1.00 94.19 89 TYR A CA 1
ATOM 705 C C . TYR A 1 89 ? -2.548 0.385 -7.920 1.00 94.19 89 TYR A C 1
ATOM 707 O O . TYR A 1 89 ? -2.990 -0.758 -7.849 1.00 94.19 89 TYR A O 1
ATOM 715 N N . PHE A 1 90 ? -3.087 1.372 -7.195 1.00 93.00 90 PHE A N 1
ATOM 716 C CA . PHE A 1 90 ? -4.121 1.134 -6.182 1.00 93.00 90 PHE A CA 1
ATOM 717 C C . PHE A 1 90 ? -5.328 0.376 -6.748 1.00 93.00 90 PHE A C 1
ATOM 719 O O . PHE A 1 90 ? -5.752 -0.632 -6.182 1.00 93.00 90 PHE A O 1
ATOM 726 N N . ASN A 1 91 ? -5.823 0.824 -7.903 1.00 95.00 91 ASN A N 1
ATOM 727 C CA . ASN A 1 91 ? -6.984 0.223 -8.550 1.00 95.00 91 ASN A CA 1
ATOM 728 C C . ASN A 1 91 ? -6.707 -1.209 -9.029 1.00 95.00 91 ASN A C 1
ATOM 730 O O . ASN A 1 91 ? -7.595 -2.051 -8.943 1.00 95.00 91 ASN A O 1
ATOM 734 N N . ASP A 1 92 ? -5.498 -1.514 -9.505 1.00 96.31 92 ASP A N 1
ATOM 735 C CA . ASP A 1 92 ? -5.150 -2.864 -9.964 1.00 96.31 92 ASP A CA 1
ATOM 736 C C . ASP A 1 92 ? -5.180 -3.861 -8.802 1.00 96.31 92 ASP A C 1
ATOM 738 O O . ASP A 1 92 ? -5.782 -4.933 -8.894 1.00 96.31 92 ASP A O 1
ATOM 742 N N . PHE A 1 93 ? -4.597 -3.472 -7.665 1.00 96.56 93 PHE A N 1
ATOM 743 C CA . PHE A 1 93 ? -4.607 -4.290 -6.457 1.00 96.56 93 PHE A CA 1
ATOM 744 C C . PHE A 1 93 ? -6.019 -4.455 -5.890 1.00 96.56 93 PHE A C 1
ATOM 746 O O . PHE A 1 93 ? -6.416 -5.584 -5.590 1.00 96.56 93 PHE A O 1
ATOM 753 N N . GLU A 1 94 ? -6.801 -3.377 -5.812 1.00 94.62 94 GLU A N 1
ATOM 754 C CA . GLU A 1 94 ? -8.181 -3.446 -5.326 1.00 94.62 94 GLU A CA 1
ATOM 755 C C . GLU A 1 94 ? -9.049 -4.351 -6.216 1.00 94.62 94 GLU A C 1
ATOM 757 O O . GLU A 1 94 ? -9.743 -5.235 -5.706 1.00 94.62 94 GLU A O 1
ATOM 762 N N . ASN A 1 95 ? -8.937 -4.212 -7.542 1.00 95.75 95 ASN A N 1
ATOM 763 C CA . ASN A 1 95 ? -9.668 -5.034 -8.509 1.00 95.75 95 ASN A CA 1
ATOM 764 C C . ASN A 1 95 ? -9.222 -6.504 -8.503 1.00 95.75 95 ASN A C 1
ATOM 766 O O . ASN A 1 95 ? -10.036 -7.389 -8.764 1.00 95.75 95 ASN A O 1
ATOM 770 N N . SER A 1 96 ? -7.960 -6.785 -8.166 1.00 96.00 96 SER A N 1
ATOM 771 C CA . SER A 1 96 ? -7.467 -8.160 -7.979 1.00 96.00 96 SER A CA 1
ATOM 772 C C . SER A 1 96 ? -7.919 -8.810 -6.666 1.00 96.00 96 SER A C 1
ATOM 774 O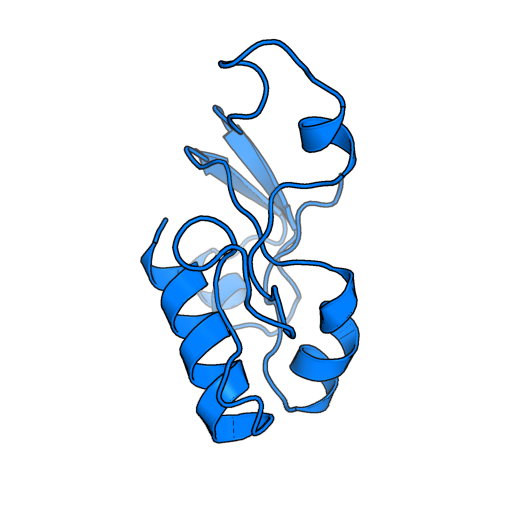 O . SER A 1 96 ? -7.720 -10.008 -6.471 1.00 96.00 96 SER A O 1
ATOM 776 N N . GLY A 1 97 ? -8.537 -8.038 -5.766 1.00 94.69 97 GLY A N 1
ATOM 777 C CA . GLY A 1 97 ? -9.083 -8.516 -4.499 1.00 94.69 97 GLY A CA 1
ATOM 778 C C . GLY A 1 97 ? -8.246 -8.183 -3.262 1.00 94.69 97 GLY A C 1
ATOM 779 O O . GLY A 1 97 ? -8.697 -8.474 -2.150 1.00 94.69 97 GLY A O 1
ATOM 780 N N . LEU A 1 98 ? -7.079 -7.539 -3.405 1.00 94.00 98 LEU A N 1
ATOM 781 C CA . LEU A 1 98 ? -6.318 -7.047 -2.256 1.00 94.00 98 LEU A CA 1
ATOM 782 C C . LEU A 1 98 ? -6.903 -5.718 -1.774 1.00 94.00 98 LEU A C 1
ATOM 784 O O . LEU A 1 98 ? -6.724 -4.672 -2.393 1.00 94.00 98 LEU A O 1
ATOM 788 N N . LYS A 1 99 ? -7.589 -5.750 -0.631 1.00 91.50 99 LYS A N 1
ATOM 789 C CA . LYS A 1 99 ? -8.235 -4.563 -0.059 1.00 91.50 99 LYS A CA 1
ATOM 790 C C . LYS A 1 99 ? -7.338 -3.852 0.946 1.00 91.50 99 LYS A C 1
ATOM 792 O O . LYS A 1 99 ? -6.884 -4.452 1.922 1.00 91.50 99 LYS A O 1
ATOM 797 N N . ALA A 1 100 ? -7.157 -2.548 0.758 1.00 92.69 100 ALA A N 1
ATOM 798 C CA . ALA A 1 100 ? -6.493 -1.691 1.732 1.00 92.69 100 ALA A CA 1
ATOM 799 C C . ALA A 1 100 ? -7.450 -1.357 2.885 1.00 92.69 100 ALA A C 1
ATOM 801 O O . ALA A 1 100 ? -8.257 -0.440 2.787 1.00 92.69 100 ALA A O 1
ATOM 802 N N . SER A 1 101 ? -7.333 -2.083 3.999 1.00 93.50 101 SER A N 1
ATOM 803 C CA . SER A 1 101 ? -8.230 -1.942 5.155 1.00 93.50 101 SER A CA 1
ATOM 804 C C . SER A 1 101 ? -8.046 -0.662 5.974 1.00 93.50 101 SER A C 1
ATOM 806 O O . SER A 1 101 ? -8.819 -0.406 6.896 1.00 93.50 101 SER A O 1
ATOM 808 N N . GLY A 1 102 ? -7.001 0.112 5.694 1.00 91.56 102 GLY A N 1
ATOM 809 C CA . GLY A 1 102 ? -6.732 1.381 6.349 1.00 91.56 102 GLY A CA 1
ATOM 810 C C . GLY A 1 102 ? -5.969 2.312 5.419 1.00 91.56 102 GLY A C 1
ATOM 811 O O . GLY A 1 102 ? -5.062 1.872 4.709 1.00 91.56 102 GLY A O 1
ATOM 812 N N . LYS A 1 103 ? -6.353 3.587 5.406 1.00 90.12 103 LYS A N 1
ATOM 813 C CA . LYS A 1 103 ? -5.745 4.625 4.563 1.00 90.12 103 LYS A CA 1
ATOM 814 C C . LYS A 1 103 ? -5.441 5.852 5.413 1.00 90.12 103 LYS A C 1
ATOM 816 O O . LYS A 1 103 ? -6.190 6.169 6.337 1.00 90.12 103 LYS A O 1
ATOM 821 N N . ASN A 1 104 ? -4.348 6.546 5.107 1.00 86.81 104 ASN A N 1
ATOM 822 C CA . ASN A 1 104 ? -4.161 7.886 5.653 1.00 86.81 104 ASN A CA 1
ATOM 823 C C . ASN A 1 104 ? -5.149 8.828 4.933 1.00 86.81 104 ASN A C 1
ATOM 825 O O . ASN A 1 104 ? -5.170 8.806 3.703 1.00 86.81 104 ASN A O 1
ATOM 829 N N . PRO A 1 105 ? -6.007 9.578 5.651 1.00 77.38 105 PRO A N 1
ATOM 830 C CA . PRO A 1 105 ? -6.905 10.560 5.036 1.00 77.38 105 PRO A CA 1
ATOM 831 C C . PRO A 1 105 ? -6.189 11.793 4.457 1.00 77.38 105 PRO A C 1
ATOM 833 O O . PRO A 1 105 ? -6.827 12.555 3.733 1.00 77.38 105 PRO A O 1
ATOM 836 N N . GLU A 1 106 ? -4.910 11.994 4.791 1.00 70.56 106 GLU A N 1
ATOM 837 C CA . GLU A 1 106 ? -4.008 12.995 4.196 1.00 70.56 106 GLU A CA 1
ATOM 838 C C . GLU A 1 106 ? -3.198 12.408 3.034 1.00 70.56 106 GLU A C 1
ATOM 840 O O . GLU A 1 106 ? -3.200 13.043 1.957 1.00 70.56 106 GLU A O 1
#

Organism: NCBI:txid69355

pLDDT: mean 86.84, std 13.18, range [47.03, 98.0]

InterPro domains:
  IPR004468 CTP synthase [PTHR11550] (2-104)
  IPR017926 Glutamine amidotransferase [PF00117] (2-104)
  IPR029062 Class I glutamine amidotransferase-like [G3DSA:3.40.50.880] (1-106)
  IPR029062 Class I glutamine amidotransferase-like [SSF52317] (2-105)